Protein AF-A0A660MRU3-F1 (afdb_monomer_lite)

Sequence (172 aa):
MSKKGILTVATAYVAGVAAATFYGKNSKQLRKDLEKAEEEGTSKFQVVIGAFLDTHSNMINSLKEEIMCERNIKLYHEYMDEASRIFDSYKEKGKELLLELKEKGADYGEIAGKKLKELYNSKVFDLENIKGISSKALEELKDKLSRIFYFTKSEIEKEVEESKKEKKHKKK

Foldseek 3Di:
DDPVVVVVVLVVCCVPVCVPPVPPPCPVVLVVVLVVCVVVVHDNSVSSVVVVVVVVVVVVVVVVCVCPPPVNVVLVVVLVVQLVVLVVVLVVVLVVLVVVCVVVDLVCLVVSLVVLVVSLVVSLVSLVPRPPDDPVVNVVSNVVSVVVSVVSNVVSVVRNVVRVVVVVVVVD

Secondary structure (DSSP, 8-state):
--HHHHHHHHHHHHHHTTTTT--SS-HHHHHHHHHHHHHTT--HHHHHHHHHHHHHHHHHHHHHHHHTSHHHHHHHHHHHHHHHHHHHHHHHHHHHHHHHHHHH-GGGHHHHHHHHHHHHHHHHHHHHT-TT--HHHHHHHHHHHHHHHHHHHHHHHHHHHHHHHHHHHTT-

Structure (mmCIF, N/CA/C/O backbone):
data_AF-A0A660MRU3-F1
#
_entry.id   AF-A0A660MRU3-F1
#
loop_
_atom_site.group_PDB
_atom_site.id
_atom_site.type_symbol
_atom_site.label_atom_id
_atom_site.label_alt_id
_atom_site.label_comp_id
_atom_site.label_asym_id
_atom_site.label_entity_id
_atom_site.label_seq_id
_atom_site.pdbx_PDB_ins_code
_atom_site.Cartn_x
_atom_site.Cartn_y
_atom_site.Cartn_z
_atom_site.occupancy
_atom_site.B_iso_or_equiv
_atom_site.auth_seq_id
_atom_site.auth_comp_id
_atom_site.auth_asym_id
_atom_site.auth_atom_id
_atom_site.pdbx_PDB_model_num
ATOM 1 N N . MET A 1 1 ? 24.012 -26.422 -25.528 1.00 45.06 1 MET A N 1
ATOM 2 C CA . MET A 1 1 ? 23.795 -25.840 -26.874 1.00 45.06 1 MET A CA 1
ATOM 3 C C . MET A 1 1 ? 25.085 -25.935 -27.682 1.00 45.06 1 MET A C 1
ATOM 5 O O . MET A 1 1 ? 26.139 -25.624 -27.148 1.00 45.06 1 MET A O 1
ATOM 9 N N . SER A 1 2 ? 25.022 -26.413 -28.928 1.00 41.75 2 SER A N 1
ATOM 10 C CA . SER A 1 2 ? 26.185 -26.534 -29.827 1.00 41.75 2 SER A CA 1
ATOM 11 C C . SER A 1 2 ? 26.690 -25.153 -30.275 1.00 41.75 2 SER A C 1
ATOM 13 O O . SER A 1 2 ? 25.875 -24.261 -30.504 1.00 41.75 2 SER A O 1
ATOM 15 N N . LYS A 1 3 ? 28.010 -24.985 -30.477 1.00 43.09 3 LYS A N 1
ATOM 16 C CA . LYS A 1 3 ? 28.617 -23.763 -31.060 1.00 43.09 3 LYS A CA 1
ATOM 17 C C . LYS A 1 3 ? 27.960 -23.359 -32.392 1.00 43.09 3 LYS A C 1
ATOM 19 O O . LYS A 1 3 ? 27.878 -22.176 -32.699 1.00 43.09 3 LYS A O 1
ATOM 24 N N . LYS A 1 4 ? 27.426 -24.332 -33.142 1.00 42.28 4 LYS A N 1
ATOM 25 C CA . LYS A 1 4 ? 26.671 -24.097 -34.383 1.00 42.28 4 LYS A CA 1
ATOM 26 C C . LYS A 1 4 ? 25.300 -23.459 -34.123 1.00 42.28 4 LYS A C 1
ATOM 28 O O . LYS A 1 4 ? 24.896 -22.597 -34.883 1.00 42.28 4 LYS A O 1
ATOM 33 N N . GLY A 1 5 ? 24.628 -23.804 -33.022 1.00 38.88 5 GLY A N 1
ATOM 34 C CA . GLY A 1 5 ? 23.318 -23.244 -32.665 1.00 38.88 5 GLY A CA 1
ATOM 35 C C . GLY A 1 5 ? 23.380 -21.768 -32.267 1.00 38.88 5 GLY A C 1
ATOM 36 O O . GLY A 1 5 ? 22.530 -20.992 -32.684 1.00 38.88 5 GLY A O 1
ATOM 37 N N . ILE A 1 6 ? 24.424 -21.355 -31.539 1.00 50.03 6 ILE A N 1
ATOM 38 C CA . ILE A 1 6 ? 24.655 -19.937 -31.201 1.00 50.03 6 ILE A CA 1
ATOM 39 C C . ILE A 1 6 ? 24.982 -19.131 -32.465 1.00 50.03 6 ILE A C 1
ATOM 41 O O . ILE A 1 6 ? 24.472 -18.028 -32.633 1.00 50.03 6 ILE A O 1
ATOM 45 N N . LEU A 1 7 ? 25.775 -19.698 -33.382 1.00 48.22 7 LEU A N 1
ATOM 46 C CA . LEU A 1 7 ? 26.111 -19.056 -34.653 1.00 48.22 7 LEU A CA 1
ATOM 47 C C . LEU A 1 7 ? 24.874 -18.863 -35.540 1.00 48.22 7 LEU A C 1
ATOM 49 O O . LEU A 1 7 ? 24.718 -17.790 -36.114 1.00 48.22 7 LEU A O 1
ATOM 53 N N . THR A 1 8 ? 23.984 -19.860 -35.619 1.00 50.94 8 THR A N 1
ATOM 54 C CA . THR A 1 8 ? 22.729 -19.794 -36.389 1.00 50.94 8 THR A CA 1
ATOM 55 C C . THR A 1 8 ? 21.727 -18.818 -35.777 1.00 50.94 8 THR A C 1
ATOM 57 O O . THR A 1 8 ? 21.097 -18.064 -36.509 1.00 50.94 8 THR A O 1
ATOM 60 N N . VAL A 1 9 ? 21.610 -18.765 -34.447 1.00 49.81 9 VAL A N 1
ATOM 61 C CA . VAL A 1 9 ? 20.767 -17.770 -33.763 1.00 49.81 9 VAL A CA 1
ATOM 62 C C . VAL A 1 9 ? 21.330 -16.364 -33.958 1.00 49.81 9 VAL A C 1
ATOM 64 O O . VAL A 1 9 ? 20.574 -15.451 -34.266 1.00 49.81 9 VAL A O 1
ATOM 67 N N . ALA A 1 10 ? 22.651 -16.188 -33.875 1.00 49.91 10 ALA A N 1
ATOM 68 C CA . ALA A 1 10 ? 23.296 -14.906 -34.136 1.00 49.91 10 ALA A CA 1
ATOM 69 C C . ALA A 1 10 ? 23.134 -14.464 -35.599 1.00 49.91 10 ALA A C 1
ATOM 71 O O . ALA A 1 10 ? 22.801 -13.314 -35.843 1.00 49.91 10 ALA A O 1
ATOM 72 N N . THR A 1 11 ? 23.288 -15.358 -36.582 1.00 51.69 11 THR A N 1
ATOM 73 C CA . THR A 1 11 ? 23.084 -15.018 -38.006 1.00 51.69 11 THR A CA 1
ATOM 74 C C . THR A 1 11 ? 21.617 -14.779 -38.356 1.00 51.69 11 THR A C 1
ATOM 76 O O . THR A 1 11 ? 21.330 -13.843 -39.095 1.00 51.69 11 THR A O 1
ATOM 79 N N . ALA A 1 12 ? 20.677 -15.543 -37.790 1.00 50.66 12 ALA A N 1
ATOM 80 C CA . ALA A 1 12 ? 19.243 -15.300 -3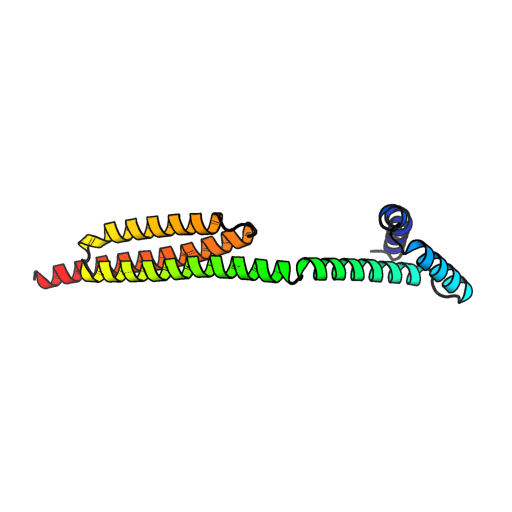7.955 1.00 50.66 12 ALA A CA 1
ATOM 81 C C . ALA A 1 12 ? 18.793 -13.995 -37.274 1.00 50.66 12 ALA A C 1
ATOM 83 O O . ALA A 1 12 ? 17.954 -13.278 -37.811 1.00 50.66 12 ALA A O 1
ATOM 84 N N . TYR A 1 13 ? 19.393 -13.637 -36.135 1.00 46.34 13 TYR A N 1
ATOM 85 C CA . TYR A 1 13 ? 19.165 -12.360 -35.456 1.00 46.34 13 TYR A CA 1
ATOM 86 C C . TYR A 1 13 ? 19.779 -11.181 -36.229 1.00 46.34 13 TYR A C 1
ATOM 88 O O . TYR A 1 13 ? 19.142 -10.141 -36.383 1.00 46.34 13 TYR A O 1
ATOM 96 N N . VAL A 1 14 ? 20.974 -11.355 -36.801 1.00 50.12 14 VAL A N 1
ATOM 97 C CA . VAL A 1 14 ? 21.614 -10.378 -37.702 1.00 50.12 14 VAL A CA 1
ATOM 98 C C . VAL A 1 14 ? 20.814 -10.199 -38.997 1.00 50.12 14 VAL A C 1
ATOM 100 O O . VAL A 1 14 ? 20.737 -9.088 -39.503 1.00 50.12 14 VAL A O 1
ATOM 103 N N . ALA A 1 15 ? 20.170 -11.248 -39.514 1.00 51.09 15 ALA A N 1
ATOM 104 C CA . ALA A 1 15 ? 19.329 -11.157 -40.708 1.00 51.09 15 ALA A CA 1
ATOM 105 C C . ALA A 1 15 ? 17.914 -10.610 -40.422 1.00 51.09 15 ALA A C 1
ATOM 107 O O . ALA A 1 15 ? 17.360 -9.899 -41.255 1.00 51.09 15 ALA A O 1
ATOM 108 N N . GLY A 1 16 ? 17.325 -10.925 -39.261 1.00 41.66 16 GLY A N 1
ATOM 109 C CA . GLY A 1 16 ? 15.928 -10.601 -38.939 1.00 41.66 16 GLY A CA 1
ATOM 110 C C . GLY A 1 16 ? 15.721 -9.374 -38.047 1.00 41.66 16 GLY A C 1
ATOM 111 O O . GLY A 1 16 ? 14.750 -8.646 -38.227 1.00 41.66 16 GLY A O 1
ATOM 112 N N . VAL A 1 17 ? 16.626 -9.102 -37.103 1.00 45.78 17 VAL A N 1
ATOM 113 C CA . VAL A 1 17 ? 16.463 -8.027 -36.105 1.00 45.78 17 VAL A CA 1
ATOM 114 C C . VAL A 1 17 ? 17.285 -6.784 -36.468 1.00 45.78 17 VAL A C 1
ATOM 116 O O . VAL A 1 17 ? 16.837 -5.664 -36.236 1.00 45.78 17 VAL A O 1
ATOM 119 N N . ALA A 1 18 ? 18.398 -6.932 -37.196 1.00 44.19 18 ALA A N 1
ATOM 120 C CA . ALA A 1 18 ? 19.135 -5.784 -37.744 1.00 44.19 18 ALA A CA 1
ATOM 121 C C . ALA A 1 18 ? 18.373 -5.002 -38.837 1.00 44.19 18 ALA A C 1
ATOM 123 O O . ALA A 1 18 ? 18.695 -3.848 -39.110 1.00 44.19 18 ALA A O 1
ATOM 124 N N . ALA A 1 19 ? 17.346 -5.585 -39.458 1.00 42.28 19 ALA A N 1
ATOM 125 C CA . ALA A 1 19 ? 16.559 -4.889 -40.475 1.00 42.28 19 ALA A CA 1
ATOM 126 C C . ALA A 1 19 ? 15.422 -4.032 -39.885 1.00 42.28 19 ALA A C 1
ATOM 128 O O . ALA A 1 19 ? 15.059 -3.024 -40.485 1.00 42.28 19 ALA A O 1
ATOM 129 N N . ALA A 1 20 ? 14.873 -4.395 -38.719 1.00 43.09 20 ALA A N 1
ATOM 130 C CA . ALA A 1 20 ? 13.644 -3.784 -38.196 1.00 43.09 20 ALA A CA 1
ATOM 131 C C . ALA A 1 20 ? 13.845 -2.896 -36.953 1.00 43.09 20 ALA A C 1
ATOM 133 O O . ALA A 1 20 ? 13.111 -1.927 -36.794 1.00 43.09 20 ALA A O 1
ATOM 134 N N . THR A 1 21 ? 14.846 -3.156 -36.101 1.00 44.94 21 THR A N 1
ATOM 135 C CA . THR A 1 21 ? 15.121 -2.323 -34.907 1.00 44.94 21 THR A CA 1
ATOM 136 C C . THR A 1 21 ? 16.375 -1.449 -35.026 1.00 44.94 21 THR A C 1
ATOM 138 O O . THR A 1 21 ? 16.532 -0.512 -34.250 1.00 44.94 21 THR A O 1
ATOM 141 N N . PHE A 1 22 ? 17.241 -1.674 -36.025 1.00 44.09 22 PHE A N 1
ATOM 142 C CA . PHE A 1 22 ? 18.525 -0.963 -36.184 1.00 44.09 22 PHE A CA 1
ATOM 143 C C . PHE A 1 22 ? 18.535 0.207 -37.188 1.00 44.09 22 PHE A C 1
ATOM 145 O O . PHE A 1 22 ? 19.552 0.898 -37.296 1.00 44.09 22 PHE A O 1
ATOM 152 N N . TYR A 1 23 ? 17.434 0.529 -37.878 1.00 44.12 23 TYR A N 1
ATOM 153 C CA . TYR A 1 23 ? 17.356 1.766 -38.682 1.00 44.12 23 TYR A CA 1
ATOM 154 C C . TYR A 1 23 ? 17.050 3.022 -37.840 1.00 44.12 23 TYR A C 1
ATOM 156 O O . TYR A 1 23 ? 16.383 3.952 -38.283 1.00 44.12 23 TYR A O 1
ATOM 164 N N . GLY A 1 24 ? 17.632 3.076 -36.639 1.00 42.03 24 GLY A N 1
ATOM 165 C CA . GLY A 1 24 ? 17.885 4.289 -35.870 1.00 42.03 24 GLY A CA 1
ATOM 166 C C . GLY A 1 24 ? 19.395 4.542 -35.780 1.00 42.03 24 GLY A C 1
ATOM 167 O O . GLY A 1 24 ? 20.106 3.798 -35.117 1.00 42.03 24 GLY A O 1
ATOM 168 N N . LYS A 1 25 ? 19.872 5.586 -36.476 1.00 43.31 25 LYS A N 1
ATOM 169 C CA . LYS A 1 25 ? 21.188 6.278 -36.412 1.00 43.31 25 LYS A CA 1
ATOM 170 C C . LYS A 1 25 ? 22.526 5.493 -36.456 1.00 43.31 25 LYS A C 1
ATOM 172 O O . LYS A 1 25 ? 23.502 6.098 -36.892 1.00 43.31 25 LYS A O 1
ATOM 177 N N . ASN A 1 26 ? 22.611 4.195 -36.151 1.00 54.88 26 ASN A N 1
ATOM 178 C CA . ASN A 1 26 ? 23.894 3.480 -35.982 1.00 54.88 26 ASN A CA 1
ATOM 179 C C . ASN A 1 26 ? 24.314 2.558 -37.146 1.00 54.88 26 ASN A C 1
ATOM 181 O O . ASN A 1 26 ? 25.429 2.039 -37.149 1.00 54.88 26 ASN A O 1
ATOM 185 N N . SER A 1 27 ? 23.487 2.381 -38.182 1.00 59.56 27 SER A N 1
ATOM 186 C CA . SER A 1 27 ? 23.793 1.466 -39.300 1.00 59.56 27 SER A CA 1
ATOM 187 C C . SER A 1 27 ? 24.984 1.902 -40.166 1.00 59.56 27 SER A C 1
ATOM 189 O O . SER A 1 27 ? 25.714 1.059 -40.685 1.00 59.56 27 SER A O 1
ATOM 191 N N . LYS A 1 28 ? 25.219 3.215 -40.306 1.00 66.56 28 LYS A N 1
ATOM 192 C CA . LYS A 1 28 ? 26.384 3.755 -41.031 1.00 66.56 28 LYS A CA 1
ATOM 193 C C . LYS A 1 28 ? 27.691 3.526 -40.275 1.00 66.56 28 LYS A C 1
ATOM 195 O O . LYS A 1 28 ? 28.700 3.245 -40.908 1.00 66.56 28 LYS A O 1
ATOM 200 N N . GLN A 1 29 ? 27.662 3.648 -38.949 1.00 68.69 29 GLN A N 1
ATOM 201 C CA . GLN A 1 29 ? 28.836 3.429 -38.109 1.00 68.69 29 GLN A CA 1
ATOM 202 C C . GLN A 1 29 ? 29.191 1.941 -38.070 1.00 68.69 29 GLN A C 1
ATOM 204 O O . GLN A 1 29 ? 30.324 1.588 -38.359 1.00 68.69 29 GLN A O 1
ATOM 209 N N . LEU A 1 30 ? 28.194 1.066 -37.893 1.00 67.06 30 LEU A N 1
ATOM 210 C CA . LEU A 1 30 ? 28.400 -0.382 -37.914 1.00 67.06 30 LEU A CA 1
ATOM 211 C C . LEU A 1 30 ? 28.998 -0.878 -39.241 1.00 67.06 30 LEU A C 1
ATOM 213 O O . LEU A 1 30 ? 29.848 -1.761 -39.237 1.00 67.06 30 LEU A O 1
ATOM 217 N N . ARG A 1 31 ? 28.588 -0.307 -40.384 1.00 69.56 31 ARG A N 1
ATOM 218 C CA . ARG A 1 31 ? 29.201 -0.625 -41.686 1.00 69.56 31 ARG A CA 1
ATOM 219 C C . ARG A 1 31 ? 30.680 -0.244 -41.732 1.00 69.56 31 ARG A C 1
ATOM 221 O O . ARG A 1 31 ? 31.485 -1.080 -42.120 1.00 69.56 31 ARG A O 1
ATOM 228 N N . LYS A 1 32 ? 31.032 0.957 -41.264 1.00 76.62 32 LYS A N 1
ATOM 229 C CA . LYS A 1 32 ? 32.430 1.403 -41.174 1.00 76.62 32 LYS A CA 1
ATOM 230 C C . LYS A 1 32 ? 33.258 0.533 -40.231 1.00 76.62 32 LYS A C 1
ATOM 232 O O . LYS A 1 32 ? 34.395 0.213 -40.546 1.00 76.62 32 LYS A O 1
ATOM 237 N N . ASP A 1 33 ? 32.690 0.125 -39.101 1.00 69.75 33 ASP A N 1
ATOM 238 C CA . ASP A 1 33 ? 33.386 -0.715 -38.121 1.00 69.75 33 ASP A CA 1
ATOM 239 C C . ASP A 1 33 ? 33.607 -2.142 -38.656 1.00 69.75 33 ASP A C 1
ATOM 241 O O . ASP A 1 33 ? 34.624 -2.769 -38.365 1.00 69.75 33 ASP A O 1
ATOM 245 N N . LEU A 1 34 ? 32.688 -2.649 -39.487 1.00 73.88 34 LEU A N 1
ATOM 246 C CA . LEU A 1 34 ? 32.833 -3.933 -40.179 1.00 73.88 34 LEU A CA 1
ATOM 247 C C . LEU A 1 34 ? 33.846 -3.885 -41.329 1.00 73.88 34 LEU A C 1
ATOM 249 O O . LEU A 1 34 ? 34.584 -4.853 -41.504 1.00 73.88 34 LEU A O 1
ATOM 253 N N . GLU A 1 35 ? 33.871 -2.792 -42.096 1.00 76.88 35 GLU A N 1
ATOM 254 C CA . GLU A 1 35 ? 34.871 -2.530 -43.143 1.00 76.88 35 GLU A CA 1
ATOM 255 C C . GLU A 1 35 ? 36.268 -2.419 -42.523 1.00 76.88 35 GLU A C 1
ATOM 257 O O . GLU A 1 35 ? 37.187 -3.126 -42.921 1.00 76.88 35 GLU A O 1
ATOM 262 N N . LYS A 1 36 ? 36.406 -1.642 -41.445 1.00 79.88 36 LYS A N 1
ATOM 263 C CA . LYS A 1 36 ? 37.662 -1.508 -40.704 1.00 79.88 36 LYS A CA 1
ATOM 264 C C . LYS A 1 36 ? 38.137 -2.835 -40.103 1.00 79.88 36 LYS A C 1
ATOM 266 O O . LYS A 1 36 ? 39.317 -3.156 -40.166 1.00 79.88 36 LYS A O 1
ATOM 271 N N . ALA A 1 37 ? 37.229 -3.645 -39.557 1.00 75.50 37 ALA A N 1
ATOM 272 C CA . ALA A 1 37 ? 37.589 -4.966 -39.047 1.00 75.50 37 ALA A CA 1
ATOM 273 C C . ALA A 1 37 ? 38.051 -5.925 -40.157 1.00 75.50 37 ALA A C 1
ATOM 275 O O . ALA A 1 37 ? 38.890 -6.784 -39.900 1.00 75.50 37 ALA A O 1
ATOM 276 N N . GLU A 1 38 ? 37.536 -5.777 -41.380 1.00 73.69 38 GLU A N 1
ATOM 277 C CA . GLU A 1 38 ? 38.025 -6.507 -42.554 1.00 73.69 38 GLU A CA 1
ATOM 278 C C . GLU A 1 38 ? 39.443 -6.087 -42.939 1.00 73.69 38 GLU A C 1
ATOM 280 O O . GLU A 1 38 ? 40.288 -6.950 -43.167 1.00 73.69 38 GLU A O 1
ATOM 285 N N . GLU A 1 39 ? 39.709 -4.780 -42.952 1.00 81.38 39 GLU A N 1
ATOM 286 C CA . GLU A 1 39 ? 41.028 -4.209 -43.244 1.00 81.38 39 GLU A CA 1
ATOM 287 C C . GLU A 1 39 ? 42.077 -4.592 -42.186 1.00 81.38 39 GLU A C 1
ATOM 289 O O . GLU A 1 39 ? 43.224 -4.882 -42.519 1.00 81.38 39 GLU A O 1
ATOM 294 N N . GLU A 1 40 ? 41.684 -4.649 -40.911 1.00 83.81 40 GLU A N 1
ATOM 295 C CA . GLU A 1 40 ? 42.572 -4.930 -39.774 1.00 83.81 40 GLU A CA 1
ATOM 296 C C . GLU A 1 40 ? 42.669 -6.430 -39.420 1.00 83.81 40 GLU A C 1
ATOM 298 O O . GLU A 1 40 ? 43.339 -6.795 -38.453 1.00 83.81 40 GLU A O 1
ATOM 303 N N . GLY A 1 41 ? 41.991 -7.320 -40.158 1.00 73.88 41 GLY A N 1
ATOM 304 C CA . GLY A 1 41 ? 41.962 -8.763 -39.868 1.00 73.88 41 GLY A CA 1
ATOM 305 C C . GLY A 1 41 ? 41.253 -9.129 -38.553 1.00 73.88 41 GLY A C 1
ATOM 306 O O . GLY A 1 41 ? 41.441 -10.222 -38.014 1.00 73.88 41 GLY A O 1
ATOM 307 N N . THR A 1 42 ? 40.434 -8.219 -38.025 1.00 74.19 42 THR A N 1
ATOM 308 C CA . THR A 1 42 ? 39.678 -8.380 -36.781 1.00 74.19 42 THR A CA 1
ATOM 309 C C . THR A 1 42 ? 38.359 -9.116 -37.040 1.00 74.19 42 THR A C 1
ATOM 311 O O . THR A 1 42 ? 37.745 -9.024 -38.104 1.00 74.19 42 THR A O 1
ATOM 314 N N . SER A 1 43 ? 37.875 -9.881 -36.058 1.00 76.19 43 SER A N 1
ATOM 315 C CA . SER A 1 43 ? 36.651 -10.670 -36.223 1.00 76.19 43 SER A CA 1
ATOM 316 C C . SER A 1 43 ? 35.405 -9.785 -36.350 1.00 76.19 43 SER A C 1
ATOM 318 O O . SER A 1 43 ? 34.910 -9.238 -35.364 1.00 76.19 43 SER A O 1
ATOM 320 N N . LYS A 1 44 ? 34.811 -9.742 -37.549 1.00 64.25 44 LYS A N 1
ATOM 321 C CA . LYS A 1 44 ? 33.504 -9.103 -37.813 1.00 64.25 44 LYS A CA 1
ATOM 322 C C . LYS A 1 44 ? 32.401 -9.572 -36.855 1.00 64.25 44 LYS A C 1
ATOM 324 O O . LYS A 1 44 ? 31.511 -8.807 -36.502 1.00 64.25 44 LYS A O 1
ATOM 329 N N . PHE A 1 45 ? 32.467 -10.821 -36.392 1.00 62.56 45 PHE A N 1
ATOM 330 C CA . PHE A 1 45 ? 31.513 -11.361 -35.422 1.00 62.56 45 PHE A CA 1
ATOM 331 C C . PHE A 1 45 ? 31.631 -10.690 -34.044 1.00 62.56 45 PHE A C 1
ATOM 333 O O . PHE A 1 45 ? 30.616 -10.432 -33.401 1.00 62.56 45 PHE A O 1
ATOM 340 N N . GLN A 1 46 ? 32.851 -10.360 -33.605 1.00 64.12 46 GLN A N 1
ATOM 341 C CA . GLN A 1 46 ? 33.069 -9.614 -32.361 1.00 64.12 46 GLN A CA 1
ATOM 342 C C . GLN A 1 46 ? 32.535 -8.183 -32.470 1.00 64.12 46 GLN A C 1
ATOM 344 O O . GLN A 1 46 ? 31.900 -7.714 -31.530 1.00 64.12 46 GLN A O 1
ATOM 349 N N . VAL A 1 47 ? 32.705 -7.533 -33.627 1.00 64.19 47 VAL A N 1
ATOM 350 C CA . VAL A 1 47 ? 32.142 -6.197 -33.902 1.00 64.19 47 VAL A CA 1
ATOM 351 C C . VAL A 1 47 ? 30.616 -6.202 -33.779 1.00 64.19 47 VAL A C 1
ATOM 353 O O . VAL A 1 47 ? 30.041 -5.348 -33.109 1.00 64.19 47 VAL A O 1
ATOM 356 N N . VAL A 1 48 ? 29.950 -7.205 -34.359 1.00 59.47 48 VAL A N 1
ATOM 357 C CA . VAL A 1 48 ? 28.486 -7.341 -34.283 1.00 59.47 48 VAL A CA 1
ATOM 358 C C . VAL A 1 48 ? 28.005 -7.578 -32.849 1.00 59.47 48 VAL A C 1
ATOM 360 O O . VAL A 1 48 ? 27.025 -6.965 -32.427 1.00 59.47 48 VAL A O 1
ATOM 363 N N . ILE A 1 49 ? 28.679 -8.446 -32.086 1.00 58.06 49 ILE A N 1
ATOM 364 C CA . ILE A 1 49 ? 28.323 -8.693 -30.680 1.00 58.06 49 ILE A CA 1
ATOM 365 C C . ILE A 1 49 ? 28.556 -7.444 -29.823 1.00 58.06 49 ILE A C 1
ATOM 367 O O . ILE A 1 49 ? 27.708 -7.128 -28.993 1.00 58.06 49 ILE A O 1
ATOM 371 N N . GLY A 1 50 ? 29.659 -6.721 -30.031 1.00 61.62 50 GLY A N 1
ATOM 372 C CA . GLY A 1 50 ? 29.936 -5.465 -29.331 1.00 61.62 50 GLY A CA 1
ATOM 373 C C . GLY A 1 50 ? 28.841 -4.431 -29.587 1.00 61.62 50 GLY A C 1
ATOM 374 O O . GLY A 1 50 ? 28.199 -3.970 -28.650 1.00 61.62 50 GLY A O 1
ATOM 375 N N . ALA A 1 51 ? 28.511 -4.188 -30.859 1.00 61.78 51 ALA A N 1
ATOM 376 C CA . ALA A 1 51 ? 27.442 -3.265 -31.238 1.00 61.78 51 ALA A CA 1
ATOM 377 C C . ALA A 1 51 ? 26.065 -3.672 -30.680 1.00 61.78 51 ALA A C 1
ATOM 379 O O . ALA A 1 51 ? 25.255 -2.816 -30.309 1.00 61.78 51 ALA A O 1
ATOM 380 N N . PHE A 1 52 ? 25.788 -4.977 -30.598 1.00 58.91 52 PHE A N 1
ATOM 381 C CA . PHE A 1 52 ? 24.589 -5.497 -29.948 1.00 58.91 52 PHE A CA 1
ATOM 382 C C . PHE A 1 52 ? 24.565 -5.154 -28.454 1.00 58.91 52 PHE A C 1
ATOM 384 O O . PHE A 1 52 ? 23.570 -4.601 -27.982 1.00 58.91 52 PHE A O 1
ATOM 391 N N . LEU A 1 53 ? 25.640 -5.461 -27.723 1.00 63.41 53 LEU A N 1
ATOM 392 C CA . LEU A 1 53 ? 25.732 -5.204 -26.285 1.00 63.41 53 LEU A CA 1
ATOM 393 C C . LEU A 1 53 ? 25.628 -3.709 -25.982 1.00 63.41 53 LEU A C 1
ATOM 395 O O . LEU A 1 53 ? 24.853 -3.327 -25.109 1.00 63.41 53 LEU A O 1
ATOM 399 N N . ASP A 1 54 ? 26.313 -2.870 -26.754 1.00 65.81 54 ASP A N 1
ATOM 400 C CA . ASP A 1 54 ? 26.284 -1.416 -26.595 1.00 65.81 54 ASP A CA 1
ATOM 401 C C . ASP A 1 54 ? 24.887 -0.846 -26.840 1.00 65.81 54 ASP A C 1
ATOM 403 O O . ASP A 1 54 ? 24.395 -0.030 -26.063 1.00 65.81 54 ASP A O 1
ATOM 407 N N . THR A 1 55 ? 24.195 -1.313 -27.882 1.00 62.44 55 THR A N 1
ATOM 408 C CA . THR A 1 55 ? 22.830 -0.858 -28.190 1.00 62.44 55 THR A CA 1
ATOM 409 C C . THR A 1 55 ? 21.857 -1.207 -27.066 1.00 62.44 55 THR A C 1
ATOM 411 O O . THR A 1 55 ? 21.071 -0.360 -26.643 1.00 62.44 55 THR A O 1
ATOM 414 N N . HIS A 1 56 ? 21.920 -2.435 -26.546 1.00 62.66 56 HIS A N 1
ATOM 415 C CA . HIS A 1 56 ? 21.031 -2.863 -25.465 1.00 62.66 56 HIS A CA 1
ATOM 416 C C . HIS A 1 56 ? 21.400 -2.200 -24.134 1.00 62.66 56 HIS A C 1
ATOM 418 O O . HIS A 1 56 ? 20.504 -1.826 -23.384 1.00 62.66 56 HIS A O 1
ATOM 424 N N . SER A 1 57 ? 22.690 -1.983 -23.865 1.00 67.50 57 SER A N 1
ATOM 425 C CA . SER A 1 57 ? 23.165 -1.224 -22.704 1.00 67.50 57 SER A CA 1
ATOM 426 C C . SER A 1 57 ? 22.655 0.219 -22.739 1.00 67.50 57 SER A C 1
ATOM 428 O O . SER A 1 57 ? 22.075 0.697 -21.768 1.00 67.50 57 SER A O 1
ATOM 430 N N . ASN A 1 58 ? 22.759 0.886 -23.891 1.00 70.69 58 ASN A N 1
ATOM 431 C CA . ASN A 1 58 ? 22.237 2.238 -24.078 1.00 70.69 58 ASN A CA 1
ATOM 432 C C . ASN A 1 58 ? 20.717 2.291 -23.923 1.00 70.69 58 ASN A C 1
ATOM 434 O O . ASN A 1 58 ? 20.213 3.178 -23.248 1.00 70.69 58 ASN A O 1
ATOM 438 N N . MET A 1 59 ? 19.986 1.319 -24.474 1.00 65.75 59 MET A N 1
ATOM 439 C CA . MET A 1 59 ? 18.533 1.240 -24.308 1.00 65.75 59 MET A CA 1
ATOM 440 C C . MET A 1 59 ? 18.134 1.055 -22.837 1.00 65.75 59 MET A C 1
ATOM 442 O O . MET A 1 59 ? 17.220 1.724 -22.362 1.00 65.75 59 MET A O 1
ATOM 446 N N . ILE A 1 60 ? 18.841 0.190 -22.100 1.00 66.69 60 ILE A N 1
ATOM 447 C CA . ILE A 1 60 ? 18.639 0.002 -20.656 1.00 66.69 60 ILE A CA 1
ATOM 448 C C . ILE A 1 60 ? 18.943 1.298 -19.897 1.00 66.69 60 ILE A C 1
ATOM 450 O O . ILE A 1 60 ? 18.179 1.671 -19.009 1.00 66.69 60 ILE A O 1
ATOM 454 N N . ASN A 1 61 ? 20.023 1.999 -20.245 1.00 70.75 61 ASN A N 1
ATOM 455 C CA . ASN A 1 61 ? 20.389 3.261 -19.607 1.00 70.75 61 ASN A CA 1
ATOM 456 C C . ASN A 1 61 ? 19.366 4.366 -19.896 1.00 70.75 61 ASN A C 1
ATOM 458 O O . ASN A 1 61 ? 18.944 5.037 -18.962 1.00 70.75 61 ASN A O 1
ATOM 462 N N . SER A 1 62 ? 18.890 4.503 -21.135 1.00 71.31 62 SER A N 1
ATOM 463 C CA . SER A 1 62 ? 17.836 5.463 -21.482 1.00 71.31 62 SER A CA 1
ATOM 464 C C . SER A 1 62 ? 16.521 5.156 -20.764 1.00 71.31 62 SER A C 1
ATOM 466 O O . SER A 1 62 ? 15.905 6.061 -20.211 1.00 71.31 62 SER A O 1
ATOM 468 N N . LEU A 1 63 ? 16.123 3.880 -20.684 1.00 66.50 63 LEU A N 1
ATOM 469 C CA . LEU A 1 63 ? 14.966 3.462 -19.883 1.00 66.50 63 LEU A CA 1
ATOM 470 C C . LEU A 1 63 ? 15.160 3.792 -18.400 1.00 66.50 63 LEU A C 1
ATOM 472 O O . LEU A 1 63 ? 14.230 4.234 -17.731 1.00 66.50 63 LEU A O 1
ATOM 476 N N . LYS A 1 64 ? 16.369 3.592 -17.872 1.00 67.06 64 LYS A N 1
ATOM 477 C CA . LYS A 1 64 ? 16.697 3.929 -16.487 1.00 67.06 64 LYS A CA 1
ATOM 478 C C . LYS A 1 64 ? 16.599 5.433 -16.241 1.00 67.06 64 LYS A C 1
ATOM 480 O O . LYS A 1 64 ? 16.040 5.814 -15.221 1.00 67.06 64 LYS A O 1
ATOM 485 N N . GLU A 1 65 ? 17.112 6.267 -17.139 1.00 75.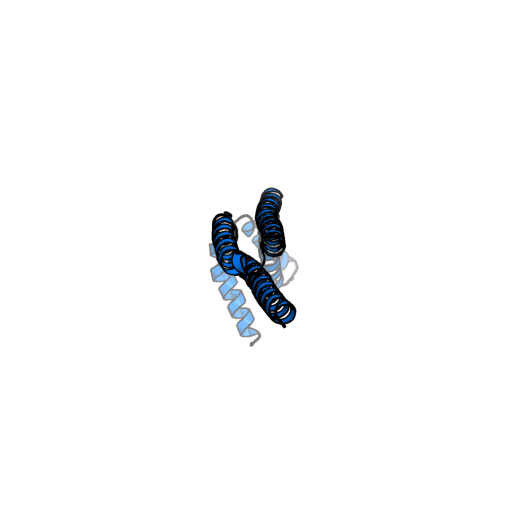69 65 GLU A N 1
ATOM 486 C CA . GLU A 1 65 ? 17.015 7.731 -17.054 1.00 75.69 65 GLU A CA 1
ATOM 487 C C . GLU A 1 65 ? 15.565 8.215 -17.144 1.00 75.69 65 GLU A C 1
ATOM 489 O O . GLU A 1 65 ? 15.157 9.085 -16.378 1.00 75.69 65 GLU A O 1
ATOM 494 N N . GLU A 1 66 ? 14.763 7.615 -18.025 1.00 71.38 66 GLU A N 1
ATOM 495 C CA . GLU A 1 66 ? 13.342 7.929 -18.162 1.00 71.38 66 GLU A CA 1
ATOM 496 C C . GLU A 1 66 ? 12.556 7.543 -16.899 1.00 71.38 66 GLU A C 1
ATOM 498 O O . GLU A 1 66 ? 11.786 8.347 -16.368 1.00 71.38 66 GLU A O 1
ATOM 503 N N . ILE A 1 67 ? 12.789 6.341 -16.359 1.00 70.44 67 ILE A N 1
ATOM 504 C CA . ILE A 1 67 ? 12.136 5.857 -15.135 1.00 70.44 67 ILE A CA 1
ATOM 505 C C . ILE A 1 67 ? 12.589 6.663 -13.913 1.00 70.44 67 ILE A C 1
ATOM 507 O O . ILE A 1 67 ? 11.747 7.062 -13.114 1.00 70.44 67 ILE A O 1
ATOM 511 N N . MET A 1 68 ? 13.889 6.925 -13.775 1.00 75.19 68 MET A N 1
ATOM 512 C CA . MET A 1 68 ? 14.490 7.614 -12.624 1.00 75.19 68 MET A CA 1
ATOM 513 C C . MET A 1 68 ? 14.597 9.129 -12.822 1.00 75.19 68 MET A C 1
ATOM 515 O O . MET A 1 68 ? 15.402 9.783 -12.161 1.00 75.19 68 MET A O 1
ATOM 519 N N . CYS A 1 69 ? 13.807 9.711 -13.723 1.00 80.25 69 CYS A N 1
ATOM 520 C CA . CYS A 1 69 ? 13.791 11.158 -13.875 1.00 80.25 69 CYS A CA 1
ATOM 521 C C . CYS A 1 69 ? 13.251 11.831 -12.601 1.00 80.25 69 CYS A C 1
ATOM 523 O O . CYS A 1 69 ? 12.420 11.269 -11.880 1.00 80.25 69 CYS A O 1
ATOM 525 N N . GLU A 1 70 ? 13.682 13.067 -12.336 1.00 82.75 70 GLU A N 1
ATOM 526 C CA . GLU A 1 70 ? 13.275 13.828 -11.143 1.00 82.75 70 GLU A CA 1
ATOM 527 C C . GLU A 1 70 ? 11.753 13.903 -10.979 1.00 82.75 70 GLU A C 1
ATOM 529 O O . GLU A 1 70 ? 11.236 13.827 -9.866 1.00 82.75 70 GLU A O 1
ATOM 534 N N . ARG A 1 71 ? 11.016 13.988 -12.095 1.00 83.50 71 ARG A N 1
ATOM 535 C CA . ARG A 1 71 ? 9.551 13.980 -12.098 1.00 83.50 71 ARG A CA 1
ATOM 536 C C . ARG A 1 71 ? 8.982 12.683 -11.523 1.00 83.50 71 ARG A C 1
ATOM 538 O O . ARG A 1 71 ? 8.076 12.743 -10.699 1.00 83.50 71 ARG A O 1
ATOM 545 N N . ASN A 1 72 ? 9.487 11.531 -11.954 1.00 74.12 72 ASN A N 1
ATOM 546 C CA . ASN A 1 72 ? 8.997 10.232 -11.496 1.00 74.12 72 ASN A CA 1
ATOM 547 C C . ASN A 1 72 ? 9.412 9.957 -10.051 1.00 74.12 72 ASN A C 1
ATOM 549 O O . ASN A 1 72 ? 8.613 9.428 -9.283 1.00 74.12 72 ASN A O 1
ATOM 553 N N . ILE A 1 73 ? 10.617 10.378 -9.657 1.00 78.56 73 ILE A N 1
ATOM 554 C CA . ILE A 1 73 ? 11.069 10.330 -8.261 1.00 78.56 73 ILE A CA 1
ATOM 555 C C . ILE A 1 73 ? 10.152 11.183 -7.378 1.00 78.56 73 ILE A C 1
ATOM 557 O O . ILE A 1 73 ? 9.705 10.732 -6.325 1.00 78.56 73 ILE A O 1
ATOM 561 N N . LYS A 1 74 ? 9.817 12.398 -7.821 1.00 82.19 74 LYS A N 1
ATOM 562 C CA . LYS A 1 74 ? 8.905 13.283 -7.096 1.00 82.19 74 LYS A CA 1
ATOM 563 C C . LYS A 1 74 ? 7.501 12.686 -6.980 1.00 82.19 74 LYS A C 1
ATOM 565 O O . LYS A 1 74 ? 6.963 12.661 -5.881 1.00 82.19 74 LYS A O 1
ATOM 570 N N . LEU A 1 75 ? 6.949 12.145 -8.069 1.00 80.50 75 LEU A N 1
ATOM 571 C CA . LEU A 1 75 ? 5.655 11.450 -8.050 1.00 80.50 75 LEU A CA 1
ATOM 572 C C . LEU A 1 75 ? 5.669 10.243 -7.103 1.00 80.50 75 LEU A C 1
ATOM 574 O O . LEU A 1 75 ? 4.730 10.051 -6.338 1.00 80.50 75 LEU A O 1
ATOM 578 N N . TYR A 1 76 ? 6.750 9.458 -7.102 1.00 77.06 76 TYR A N 1
ATOM 579 C CA . TYR A 1 76 ? 6.919 8.351 -6.162 1.00 77.06 76 TYR A CA 1
ATOM 580 C C . TYR A 1 76 ? 6.888 8.831 -4.704 1.00 77.06 76 TYR A C 1
ATOM 582 O O . TYR A 1 76 ? 6.188 8.238 -3.884 1.00 77.06 76 TYR A O 1
ATOM 590 N N . HIS A 1 77 ? 7.601 9.913 -4.379 1.00 82.44 77 HIS A N 1
ATOM 591 C CA . HIS A 1 77 ? 7.570 10.493 -3.036 1.00 82.44 77 HIS A CA 1
ATOM 592 C C . HIS A 1 77 ? 6.186 11.030 -2.664 1.00 82.44 77 HIS A C 1
ATOM 594 O O . HIS A 1 77 ? 5.717 10.744 -1.568 1.00 82.44 77 HIS A O 1
ATOM 600 N N . GLU A 1 78 ? 5.497 11.717 -3.578 1.00 83.44 78 GLU A N 1
ATOM 601 C CA . GLU A 1 78 ? 4.131 12.206 -3.355 1.00 83.44 78 GLU A CA 1
ATOM 602 C C . GLU A 1 78 ? 3.165 11.056 -3.015 1.00 83.44 78 GLU A C 1
ATOM 604 O O . GLU A 1 78 ? 2.428 11.143 -2.032 1.00 83.44 78 GLU A O 1
ATOM 609 N N . TYR A 1 79 ? 3.218 9.941 -3.754 1.00 81.81 79 TYR A N 1
ATOM 610 C CA . TYR A 1 79 ? 2.375 8.769 -3.481 1.00 81.81 79 TYR A CA 1
ATOM 611 C C . TYR A 1 79 ? 2.733 8.069 -2.165 1.00 81.81 79 TYR A C 1
ATOM 613 O O . TYR A 1 79 ? 1.847 7.610 -1.440 1.00 81.81 79 TYR A O 1
ATOM 621 N N . MET A 1 80 ? 4.024 7.992 -1.831 1.00 79.38 80 MET A N 1
ATOM 622 C CA . MET A 1 80 ? 4.483 7.429 -0.558 1.00 79.38 80 MET A CA 1
ATOM 623 C C . MET A 1 80 ? 4.057 8.283 0.641 1.00 79.38 80 MET A C 1
ATOM 625 O O . MET A 1 80 ? 3.659 7.733 1.672 1.00 79.38 80 MET A O 1
ATOM 629 N N . ASP A 1 81 ? 4.102 9.607 0.507 1.00 84.44 81 ASP A N 1
ATOM 630 C CA . ASP A 1 81 ? 3.660 10.546 1.538 1.00 84.44 81 ASP A CA 1
ATOM 631 C C . ASP A 1 81 ? 2.144 10.468 1.743 1.00 84.44 81 ASP A C 1
ATOM 633 O O . ASP A 1 81 ? 1.672 10.441 2.881 1.00 84.44 81 ASP A O 1
ATOM 637 N N . GLU A 1 82 ? 1.367 10.376 0.661 1.00 84.12 82 GLU A N 1
ATOM 638 C CA . GLU A 1 82 ? -0.089 10.215 0.724 1.00 84.12 82 GLU A CA 1
ATOM 639 C C . GLU A 1 82 ? -0.486 8.905 1.421 1.00 84.12 82 GLU A C 1
ATOM 641 O O . GLU A 1 82 ? -1.285 8.916 2.364 1.00 84.12 82 GLU A O 1
ATOM 646 N N . ALA A 1 83 ? 0.146 7.787 1.047 1.00 80.00 83 ALA A N 1
ATOM 647 C CA . ALA A 1 83 ? -0.053 6.509 1.723 1.00 80.00 83 ALA A CA 1
ATOM 648 C C . ALA A 1 83 ? 0.332 6.590 3.212 1.00 80.00 83 ALA A C 1
ATOM 650 O O . ALA A 1 83 ? -0.417 6.126 4.073 1.00 80.00 83 ALA A O 1
ATOM 651 N N . SER A 1 84 ? 1.458 7.228 3.543 1.00 81.69 84 SER A N 1
ATOM 652 C CA . SER A 1 84 ? 1.904 7.392 4.934 1.00 81.69 84 SER A CA 1
ATOM 653 C C . SER A 1 84 ? 0.903 8.199 5.766 1.00 81.69 84 SER A C 1
ATOM 655 O O . SER A 1 84 ? 0.525 7.763 6.853 1.00 81.69 84 SER A O 1
ATOM 657 N N . ARG A 1 85 ? 0.363 9.298 5.222 1.00 88.06 85 ARG A N 1
ATOM 658 C CA . ARG A 1 85 ? -0.683 10.105 5.882 1.00 88.06 85 ARG A CA 1
ATOM 659 C C . ARG A 1 85 ? -1.952 9.306 6.165 1.00 88.06 85 ARG A C 1
ATOM 661 O O . ARG A 1 85 ? -2.566 9.483 7.219 1.00 88.06 85 ARG A O 1
ATOM 668 N N . ILE A 1 86 ? -2.350 8.413 5.257 1.00 81.25 86 ILE A N 1
ATOM 669 C CA . ILE A 1 86 ? -3.491 7.514 5.476 1.00 81.25 86 ILE A CA 1
ATOM 670 C C . ILE A 1 86 ? -3.232 6.595 6.675 1.00 81.25 86 ILE A C 1
ATOM 672 O O . ILE A 1 86 ? -4.099 6.464 7.544 1.00 81.25 86 ILE A O 1
ATOM 676 N N . PHE A 1 87 ? -2.041 5.996 6.749 1.00 74.56 87 PHE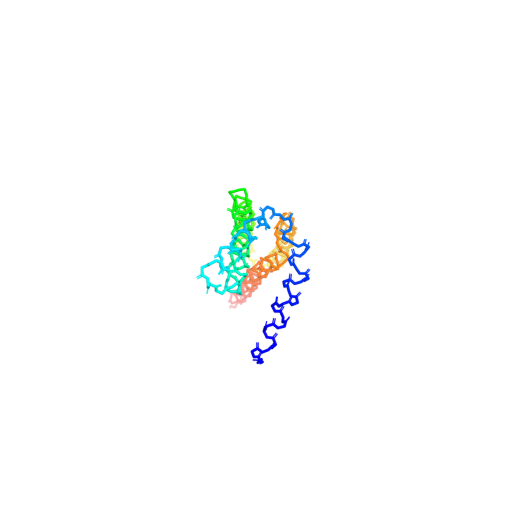 A N 1
ATOM 677 C CA . PHE A 1 87 ? -1.659 5.116 7.854 1.00 74.56 87 PHE A CA 1
ATOM 678 C C . PHE A 1 87 ? -1.548 5.852 9.190 1.00 74.56 87 PHE A C 1
ATOM 680 O O . PHE A 1 87 ? -2.005 5.325 10.206 1.00 74.56 87 PHE A O 1
ATOM 687 N N . ASP A 1 88 ? -0.975 7.051 9.204 1.00 79.69 88 ASP A N 1
ATOM 688 C CA . ASP A 1 88 ? -0.849 7.847 10.424 1.00 79.69 88 ASP A CA 1
ATOM 689 C C . ASP A 1 88 ? -2.227 8.273 10.936 1.00 79.69 88 ASP A C 1
ATOM 691 O O . ASP A 1 88 ? -2.552 8.023 12.097 1.00 79.69 88 ASP A O 1
ATOM 695 N N . SER A 1 89 ? -3.101 8.751 10.044 1.00 81.19 89 SER A N 1
ATOM 696 C CA . SER A 1 89 ? -4.490 9.073 10.385 1.00 81.19 89 SER A CA 1
ATOM 697 C C . SER A 1 89 ? -5.261 7.859 10.918 1.00 81.19 89 SER A C 1
ATOM 699 O O . SER A 1 89 ? -6.039 7.984 11.866 1.00 81.19 89 SER A O 1
ATOM 701 N N . TYR A 1 90 ? -5.053 6.671 10.336 1.00 77.62 90 TYR A N 1
ATOM 702 C CA . TYR A 1 90 ? -5.664 5.433 10.825 1.00 77.62 90 TYR A CA 1
ATOM 703 C C . TYR A 1 90 ? -5.197 5.094 12.245 1.00 77.62 90 TYR A C 1
ATOM 705 O O . TYR A 1 90 ? -6.015 4.776 13.109 1.00 77.62 90 TYR A O 1
ATOM 713 N N . LYS A 1 91 ? -3.886 5.183 12.503 1.00 73.50 91 LYS A N 1
ATOM 714 C CA . LYS A 1 91 ? -3.302 4.903 13.821 1.00 73.50 91 LYS A CA 1
ATOM 715 C C . LYS A 1 91 ? -3.782 5.887 14.883 1.00 73.50 91 LYS A C 1
ATOM 717 O O . LYS A 1 91 ? -4.094 5.452 15.987 1.00 73.50 91 LYS A O 1
ATOM 722 N N . GLU A 1 92 ? -3.832 7.180 14.576 1.00 78.00 92 GLU A N 1
ATOM 723 C CA . GLU A 1 92 ? -4.312 8.206 15.509 1.00 78.00 92 GLU A CA 1
ATOM 724 C C . GLU A 1 92 ? -5.767 7.957 15.901 1.00 78.00 92 GLU A C 1
ATOM 726 O O . GLU A 1 92 ? -6.061 7.779 17.082 1.00 78.00 92 GLU A O 1
ATOM 731 N N . LYS A 1 93 ? -6.656 7.795 14.915 1.00 75.44 93 LYS A N 1
ATOM 732 C CA . LYS A 1 93 ? -8.073 7.499 15.170 1.00 75.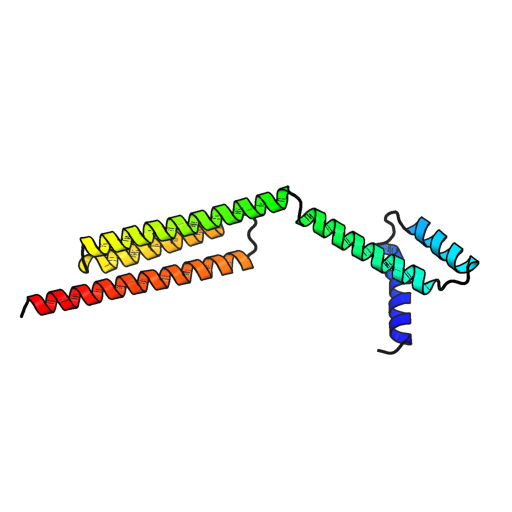44 93 LYS A CA 1
ATOM 733 C C . LYS A 1 93 ? -8.283 6.164 15.885 1.00 75.44 93 LYS A C 1
ATOM 735 O O . LYS A 1 93 ? -9.184 6.035 16.708 1.00 75.44 93 LYS A O 1
ATOM 740 N N . GLY A 1 94 ? -7.445 5.164 15.606 1.00 71.31 94 GLY A N 1
ATOM 741 C CA . GLY A 1 94 ? -7.447 3.897 16.338 1.00 71.31 94 GLY A CA 1
ATOM 742 C C . GLY A 1 94 ? -7.099 4.072 17.821 1.00 71.31 94 GLY A C 1
ATOM 743 O O . GLY A 1 94 ? -7.749 3.472 18.676 1.00 71.31 94 GLY A O 1
ATOM 744 N N . LYS A 1 95 ? -6.120 4.927 18.144 1.00 73.44 95 LYS A N 1
ATOM 745 C CA . LYS A 1 95 ? -5.762 5.257 19.535 1.00 73.44 95 LYS A CA 1
ATOM 746 C C . LYS A 1 95 ? -6.875 6.021 20.245 1.00 73.44 95 LYS A C 1
ATOM 748 O O . LYS A 1 95 ? -7.201 5.672 21.375 1.00 73.44 95 LYS A O 1
ATOM 753 N N . GLU A 1 96 ? -7.467 7.018 19.590 1.00 75.50 96 GLU A N 1
ATOM 754 C CA . GLU A 1 96 ? -8.621 7.757 20.123 1.00 75.50 96 GLU A CA 1
ATOM 755 C C . GLU A 1 96 ? -9.767 6.803 20.472 1.00 75.50 96 GLU A C 1
ATOM 757 O O . GLU A 1 96 ? -10.327 6.857 21.563 1.00 75.50 96 GLU A O 1
ATOM 762 N N . LEU A 1 97 ? -10.053 5.851 19.583 1.00 74.44 97 LEU A N 1
ATOM 763 C CA . LEU A 1 97 ? -11.104 4.864 19.787 1.00 74.44 97 LEU A CA 1
ATOM 764 C C . LEU A 1 97 ? -10.835 3.929 20.975 1.00 74.44 97 LEU A C 1
ATOM 766 O O . LEU A 1 97 ? -11.761 3.590 21.713 1.00 74.44 97 LEU A O 1
ATOM 770 N N . LEU A 1 98 ? -9.578 3.518 21.170 1.00 71.31 98 LEU A N 1
ATOM 771 C CA . LEU A 1 98 ? -9.166 2.723 22.330 1.00 71.31 98 LEU A CA 1
ATOM 772 C C . LEU A 1 98 ? -9.267 3.521 23.636 1.00 71.31 98 LEU A C 1
ATOM 774 O O . LEU A 1 98 ? -9.666 2.964 24.656 1.00 71.31 98 LEU A O 1
ATOM 778 N N . LEU A 1 99 ? -8.935 4.814 23.619 1.00 74.94 99 LEU A N 1
ATOM 779 C CA . LEU A 1 99 ? -9.107 5.692 24.779 1.00 74.94 99 LEU A CA 1
ATOM 780 C C . LEU A 1 99 ? -10.589 5.855 25.131 1.00 74.94 99 LEU A C 1
ATOM 782 O O . LEU A 1 99 ? -10.965 5.634 26.279 1.00 74.94 99 LEU A O 1
ATOM 786 N N . GLU A 1 100 ? -11.446 6.125 24.140 1.00 73.69 100 GLU A N 1
ATOM 787 C CA . GLU A 1 100 ? -12.895 6.202 24.356 1.00 73.69 100 GLU A CA 1
ATOM 788 C C . GLU A 1 100 ? -13.466 4.901 24.937 1.00 73.69 100 GLU A C 1
ATOM 790 O O . GLU A 1 100 ? -14.370 4.942 25.772 1.00 73.69 100 GLU A O 1
ATOM 795 N N . LEU A 1 101 ? -12.962 3.742 24.497 1.00 72.12 101 LEU A N 1
ATOM 796 C CA . LEU A 1 101 ? -13.366 2.445 25.039 1.00 72.12 101 LEU A CA 1
ATOM 797 C C . LEU A 1 101 ? -12.993 2.305 26.515 1.00 72.12 101 LEU A C 1
ATOM 799 O O . LEU A 1 101 ? -13.813 1.827 27.296 1.00 72.12 101 LEU A O 1
ATOM 803 N N . LYS A 1 102 ? -11.795 2.742 26.907 1.00 75.62 102 LYS A N 1
ATOM 804 C CA . LYS A 1 102 ? -11.357 2.717 28.309 1.00 75.62 102 LYS A CA 1
ATOM 805 C C . LYS A 1 102 ? -12.189 3.646 29.188 1.00 75.62 102 LYS A C 1
ATOM 807 O O . LYS A 1 102 ? -12.530 3.281 30.308 1.00 75.62 102 LYS A O 1
ATOM 812 N N . GLU A 1 103 ? -12.568 4.815 28.675 1.00 82.31 103 GLU A N 1
ATOM 813 C CA . GLU A 1 103 ? -13.403 5.779 29.401 1.00 82.31 103 GLU A CA 1
ATOM 814 C C . GLU A 1 103 ? -14.860 5.318 29.544 1.00 82.31 103 GLU A C 1
ATOM 816 O O . GLU A 1 103 ? -15.454 5.434 30.616 1.00 82.31 103 GLU A O 1
ATOM 821 N N . LYS A 1 104 ? -15.451 4.791 28.465 1.00 80.50 104 LYS A N 1
ATOM 822 C CA . LYS A 1 104 ? -16.871 4.389 28.417 1.00 80.50 104 LYS A CA 1
ATOM 823 C C . LYS A 1 104 ? -17.102 2.947 28.882 1.00 80.50 104 LYS A C 1
ATOM 825 O O . LYS A 1 104 ? -18.238 2.558 29.153 1.00 80.50 104 LYS A O 1
ATOM 830 N N . GLY A 1 105 ? -16.033 2.163 28.993 1.00 73.38 105 GLY A N 1
ATOM 831 C CA . GLY A 1 105 ? -16.031 0.778 29.444 1.00 73.38 105 GLY A CA 1
ATOM 832 C C . GLY A 1 105 ? -16.596 -0.222 28.429 1.00 73.38 105 GLY A C 1
ATOM 833 O O . GLY A 1 105 ? -17.008 0.116 27.320 1.00 73.38 105 GLY A O 1
ATOM 834 N N . ALA A 1 106 ? -16.649 -1.493 28.845 1.00 78.31 106 ALA A N 1
ATOM 835 C CA . ALA A 1 106 ? -17.027 -2.642 28.009 1.00 78.31 106 ALA A CA 1
ATOM 836 C C . ALA A 1 106 ? -18.349 -2.511 27.231 1.00 78.31 106 ALA A C 1
ATOM 838 O O . ALA A 1 106 ? -18.491 -3.131 26.177 1.00 78.31 106 ALA A O 1
ATOM 839 N N . ASP A 1 107 ? -19.304 -1.724 27.725 1.00 79.56 107 ASP A N 1
ATOM 840 C CA . ASP A 1 107 ? -20.610 -1.540 27.080 1.00 79.56 107 ASP A CA 1
ATOM 841 C C . ASP A 1 107 ? -20.480 -0.751 25.754 1.00 79.56 107 ASP A C 1
ATOM 843 O O . ASP A 1 107 ? -21.332 -0.850 24.874 1.00 79.56 107 ASP A O 1
ATOM 847 N N . TYR A 1 108 ? -19.362 -0.041 25.560 1.00 79.88 108 TYR A N 1
ATOM 848 C CA . TYR A 1 108 ? -19.008 0.649 24.319 1.00 79.88 108 TYR A CA 1
ATOM 849 C C . TYR A 1 108 ? -18.281 -0.242 23.294 1.00 79.88 108 TYR A C 1
ATOM 851 O O . TYR A 1 108 ? -18.089 0.165 22.148 1.00 79.88 108 TYR A O 1
ATOM 859 N N . GLY A 1 109 ? -17.901 -1.471 23.660 1.00 76.44 109 GLY A N 1
ATOM 860 C CA . GLY A 1 109 ? -17.076 -2.357 22.830 1.00 76.44 109 GLY A CA 1
ATOM 861 C C . GLY A 1 109 ? -17.651 -2.659 21.444 1.00 76.44 109 GLY A C 1
ATOM 862 O O . GLY A 1 109 ? -16.921 -2.648 20.454 1.00 76.44 109 GLY A O 1
ATOM 863 N N . GLU A 1 110 ? -18.966 -2.872 21.342 1.00 80.06 110 GLU A N 1
ATOM 864 C CA . GLU A 1 110 ? -19.617 -3.122 20.048 1.00 80.06 110 GLU A CA 1
ATOM 865 C C . GLU A 1 110 ? -19.584 -1.878 19.145 1.00 80.06 110 GLU A C 1
ATOM 867 O O . GLU A 1 110 ? -19.337 -1.978 17.940 1.00 80.06 110 GLU A O 1
ATOM 872 N N . ILE A 1 111 ? -19.784 -0.693 19.731 1.00 83.31 111 ILE A N 1
ATOM 873 C CA . ILE A 1 111 ? -19.727 0.586 19.015 1.00 83.31 111 ILE A CA 1
ATOM 874 C C . ILE A 1 111 ? -18.295 0.850 18.549 1.00 83.31 111 ILE A C 1
ATOM 876 O O . ILE A 1 111 ? -18.087 1.210 17.390 1.00 83.31 111 ILE A O 1
ATOM 880 N N . ALA A 1 112 ? -17.309 0.608 19.416 1.00 75.12 112 ALA A N 1
ATOM 881 C CA . ALA A 1 112 ? -15.900 0.710 19.063 1.00 75.12 112 ALA A CA 1
ATOM 882 C C . ALA A 1 112 ? -15.545 -0.237 17.904 1.00 75.12 112 ALA A C 1
ATOM 884 O O . ALA A 1 112 ? -14.968 0.190 16.908 1.00 75.12 112 ALA A O 1
ATOM 885 N N . GLY A 1 113 ? -15.985 -1.498 17.949 1.00 73.62 113 GLY A N 1
ATOM 886 C CA . GLY A 1 113 ? -15.775 -2.449 16.855 1.00 73.62 113 GLY A CA 1
ATOM 887 C C . GLY A 1 113 ? -16.374 -1.995 15.515 1.00 73.62 113 GLY A C 1
ATOM 888 O O . GLY A 1 113 ? -15.727 -2.135 14.474 1.00 73.62 113 GLY A O 1
ATOM 889 N N . LYS A 1 114 ? -17.584 -1.413 15.522 1.00 83.81 114 LYS A N 1
ATOM 890 C CA . LYS A 1 114 ? -18.221 -0.859 14.311 1.00 83.81 114 LYS A CA 1
ATOM 891 C C . LYS A 1 114 ? -17.445 0.337 13.758 1.00 83.81 114 LYS A C 1
ATOM 893 O O . LYS A 1 114 ? -17.085 0.318 12.582 1.00 83.81 114 LYS A O 1
ATOM 898 N N . LYS A 1 115 ? -17.103 1.309 14.609 1.00 81.56 115 LYS A N 1
ATOM 899 C CA . LYS A 1 115 ? -16.312 2.490 14.222 1.00 81.56 115 LYS A CA 1
ATOM 900 C C . LYS A 1 115 ? -14.948 2.111 13.647 1.00 81.56 115 LYS A C 1
ATOM 902 O O . LYS A 1 115 ? -14.526 2.682 12.645 1.00 81.56 115 LYS A O 1
ATOM 907 N N . LEU A 1 116 ? -14.276 1.115 14.231 1.00 79.88 116 LEU A N 1
ATOM 908 C CA . LEU A 1 116 ? -13.000 0.615 13.717 1.00 79.88 116 LEU A CA 1
ATOM 909 C C . LEU A 1 116 ? -13.152 0.019 12.308 1.00 79.88 116 LEU A C 1
ATOM 911 O O . LEU A 1 116 ? -12.312 0.251 11.442 1.00 79.88 116 LEU A O 1
ATOM 915 N N . LYS A 1 117 ? -14.232 -0.732 12.061 1.00 80.50 117 LYS A N 1
ATOM 916 C CA . LYS A 1 117 ? -14.516 -1.323 10.744 1.00 80.50 117 LYS A CA 1
ATOM 917 C C . LYS A 1 117 ? -14.846 -0.260 9.693 1.00 80.50 117 LYS A C 1
ATOM 919 O O . LYS A 1 117 ? -14.371 -0.355 8.565 1.00 80.50 117 LYS A O 1
ATOM 924 N N . GLU A 1 118 ? -15.633 0.748 10.053 1.00 87.12 118 GLU A N 1
ATOM 925 C CA . GLU A 1 118 ? -15.931 1.889 9.178 1.00 87.12 118 GLU A CA 1
ATOM 926 C C . GLU A 1 118 ? -14.661 2.671 8.831 1.00 87.12 118 GLU A C 1
ATOM 928 O O . GLU A 1 118 ? -14.420 2.969 7.661 1.00 87.12 118 GLU A O 1
ATOM 933 N N . LEU A 1 119 ? -13.807 2.922 9.829 1.00 82.31 119 LEU A N 1
ATOM 934 C CA . LEU A 1 119 ? -12.507 3.557 9.639 1.00 82.31 119 LEU A CA 1
ATOM 935 C C . LEU A 1 119 ? -11.621 2.745 8.684 1.00 82.31 119 LEU A C 1
ATOM 937 O O . LEU A 1 119 ? -11.035 3.315 7.767 1.00 82.31 119 LEU A O 1
ATOM 941 N N . TYR A 1 120 ? -11.550 1.423 8.864 1.00 83.81 120 TYR A N 1
ATOM 942 C CA . TYR A 1 120 ? -10.801 0.536 7.974 1.00 83.81 120 TYR A CA 1
ATOM 943 C C . TYR A 1 120 ? -11.304 0.626 6.530 1.00 83.81 120 TYR A C 1
ATOM 945 O O . TYR A 1 120 ? -10.512 0.889 5.629 1.00 83.81 120 TYR A O 1
ATOM 953 N N . ASN A 1 121 ? -12.615 0.491 6.311 1.00 88.00 121 ASN A N 1
ATOM 954 C CA . ASN A 1 121 ? -13.204 0.567 4.972 1.00 88.00 121 ASN A CA 1
ATOM 955 C C . ASN A 1 121 ? -12.945 1.927 4.308 1.00 88.00 121 ASN A C 1
ATOM 957 O O . ASN A 1 121 ? -12.594 1.979 3.132 1.00 88.00 121 ASN A O 1
ATOM 961 N N . SER A 1 122 ? -13.066 3.020 5.068 1.00 90.12 122 SER A N 1
ATOM 962 C CA . SER A 1 122 ? -12.743 4.363 4.579 1.00 90.12 122 SER A CA 1
ATOM 963 C C . SER A 1 122 ? -11.278 4.469 4.154 1.00 90.12 122 SER A C 1
ATOM 965 O O . SER A 1 122 ? -11.001 5.036 3.104 1.00 90.12 122 SER A O 1
ATOM 967 N N . LYS A 1 123 ? -10.338 3.895 4.914 1.00 87.31 123 LYS A N 1
ATOM 968 C CA . LYS A 1 123 ? -8.911 3.954 4.563 1.00 87.31 123 LYS A CA 1
ATOM 969 C C . LYS A 1 123 ? -8.519 3.024 3.424 1.00 87.31 123 LYS A C 1
ATOM 971 O O . LYS A 1 123 ? -7.633 3.374 2.653 1.00 87.31 123 LYS A O 1
ATOM 976 N N . VAL A 1 124 ? -9.200 1.892 3.265 1.00 88.44 124 VAL A N 1
ATOM 977 C CA . VAL A 1 124 ? -9.068 1.057 2.064 1.00 88.44 124 VAL A CA 1
ATOM 978 C C . VAL A 1 124 ? -9.505 1.835 0.825 1.00 88.44 124 VAL A C 1
ATOM 980 O O . VAL A 1 124 ? -8.774 1.844 -0.160 1.00 88.44 124 VAL A O 1
ATOM 983 N N . PHE A 1 125 ? -10.639 2.537 0.893 1.00 90.81 125 PHE A N 1
ATOM 984 C CA . PHE A 1 125 ? -11.102 3.388 -0.201 1.00 90.81 125 PHE A CA 1
ATOM 985 C C . PHE A 1 125 ? -10.116 4.529 -0.500 1.00 90.81 125 PHE A C 1
ATOM 987 O O . PHE A 1 125 ? -9.800 4.772 -1.662 1.00 90.81 125 PHE A O 1
ATOM 994 N N . ASP A 1 126 ? -9.571 5.195 0.524 1.00 87.56 126 ASP A N 1
ATOM 995 C CA . ASP A 1 126 ? -8.543 6.231 0.338 1.00 87.56 126 ASP A CA 1
ATOM 996 C C . ASP A 1 126 ? -7.306 5.666 -0.400 1.00 87.56 126 ASP A C 1
ATOM 998 O O . ASP A 1 126 ? -6.823 6.286 -1.344 1.00 87.56 126 ASP A O 1
ATOM 1002 N N . LEU A 1 127 ? -6.835 4.461 -0.039 1.00 86.94 127 LEU A N 1
ATOM 1003 C CA . LEU A 1 127 ? -5.711 3.791 -0.715 1.00 86.94 127 LEU A CA 1
ATOM 1004 C C . LEU A 1 127 ? -6.015 3.441 -2.180 1.00 86.94 127 LEU A C 1
ATOM 1006 O O . LEU A 1 127 ? -5.142 3.576 -3.034 1.00 86.94 127 LEU A O 1
ATOM 1010 N N . GLU A 1 128 ? -7.235 2.991 -2.480 1.00 89.00 128 GLU A N 1
ATOM 1011 C CA . GLU A 1 128 ? -7.666 2.659 -3.847 1.00 89.00 128 GLU A CA 1
ATOM 1012 C C . GLU A 1 128 ? -7.718 3.880 -4.771 1.00 89.00 128 GLU A C 1
ATOM 1014 O O . GLU A 1 128 ? -7.592 3.737 -5.987 1.00 89.00 128 GLU A O 1
ATOM 1019 N N . ASN A 1 129 ? -7.868 5.078 -4.203 1.00 88.94 129 ASN A N 1
ATOM 1020 C CA . ASN A 1 129 ? -7.920 6.324 -4.958 1.00 88.94 129 ASN A CA 1
ATOM 1021 C C . ASN A 1 129 ? -6.544 6.957 -5.213 1.00 88.94 129 ASN A C 1
ATOM 1023 O O . ASN A 1 129 ? -6.471 7.931 -5.970 1.00 88.94 129 ASN A O 1
ATOM 1027 N N . ILE A 1 130 ? -5.456 6.409 -4.653 1.00 83.12 130 ILE A N 1
ATOM 1028 C CA . ILE A 1 130 ? -4.109 6.901 -4.956 1.00 83.12 130 ILE A CA 1
ATOM 1029 C C . ILE A 1 130 ? -3.764 6.531 -6.402 1.00 83.12 130 ILE A C 1
ATOM 1031 O O . ILE A 1 130 ? -3.533 5.371 -6.756 1.00 83.12 130 ILE A O 1
ATOM 1035 N N . LYS A 1 131 ? -3.726 7.543 -7.270 1.00 79.56 131 LYS A N 1
ATOM 1036 C CA . LYS A 1 131 ? -3.408 7.366 -8.690 1.00 79.56 131 LYS A CA 1
ATOM 1037 C C . LYS A 1 131 ? -1.943 6.975 -8.855 1.00 79.56 131 LYS A C 1
ATOM 1039 O O . LYS A 1 131 ? -1.076 7.554 -8.223 1.00 79.56 131 LYS A O 1
ATOM 1044 N N . GLY A 1 132 ? -1.659 6.041 -9.762 1.00 74.06 132 GLY A N 1
ATOM 1045 C CA . GLY A 1 132 ? -0.282 5.694 -10.138 1.00 74.06 132 GLY A CA 1
ATOM 1046 C C . GLY A 1 132 ? 0.385 4.616 -9.277 1.00 74.06 132 GLY A C 1
ATOM 1047 O O . GLY A 1 132 ? 1.501 4.207 -9.593 1.00 74.06 132 GLY A O 1
ATOM 1048 N N . ILE A 1 133 ? -0.293 4.089 -8.251 1.00 79.38 133 ILE A N 1
ATOM 1049 C CA . ILE A 1 133 ? 0.175 2.905 -7.521 1.00 79.38 133 ILE A CA 1
ATOM 1050 C C . ILE A 1 133 ? -0.130 1.639 -8.334 1.00 79.38 133 ILE A C 1
ATOM 1052 O O . ILE A 1 133 ? -1.226 1.455 -8.862 1.00 79.38 133 ILE A O 1
ATOM 1056 N N . SER A 1 134 ? 0.851 0.737 -8.433 1.00 82.12 134 SER A N 1
ATOM 1057 C CA . SER A 1 134 ? 0.645 -0.574 -9.061 1.00 82.12 134 SER A CA 1
ATOM 1058 C C . SER A 1 134 ? -0.306 -1.447 -8.235 1.00 82.12 134 SER A C 1
ATOM 1060 O O . SER A 1 134 ? -0.278 -1.406 -7.006 1.00 82.12 134 SER A O 1
ATOM 1062 N N . SER A 1 135 ? -1.078 -2.325 -8.880 1.00 84.31 135 SER A N 1
ATOM 1063 C CA . SER A 1 135 ? -2.000 -3.228 -8.172 1.00 84.31 135 SER A CA 1
ATOM 1064 C C . SER A 1 135 ? -1.303 -4.059 -7.090 1.00 84.31 135 SER A C 1
ATOM 1066 O O . SER A 1 135 ? -1.851 -4.246 -6.012 1.00 84.31 135 SER A O 1
ATOM 1068 N N . LYS A 1 136 ? -0.061 -4.498 -7.332 1.00 83.81 136 LYS A N 1
ATOM 1069 C CA . LYS A 1 136 ? 0.724 -5.247 -6.342 1.00 83.81 136 LYS A CA 1
ATOM 1070 C C . LYS A 1 136 ? 1.044 -4.406 -5.102 1.00 83.81 136 LYS A C 1
ATOM 1072 O O . LYS A 1 136 ? 0.862 -4.876 -3.986 1.00 83.81 136 LYS A O 1
ATOM 1077 N N . ALA A 1 137 ? 1.501 -3.169 -5.293 1.00 79.75 137 ALA A N 1
ATOM 1078 C CA . ALA A 1 137 ? 1.808 -2.272 -4.182 1.00 79.75 137 ALA A CA 1
ATOM 1079 C C . ALA A 1 137 ? 0.541 -1.889 -3.398 1.00 79.75 137 ALA A C 1
ATOM 1081 O O . ALA A 1 137 ? 0.579 -1.812 -2.173 1.00 79.75 137 ALA A O 1
ATOM 1082 N N . LEU A 1 138 ? -0.593 -1.719 -4.086 1.00 84.88 138 LEU A N 1
ATOM 1083 C CA . LEU A 1 138 ? -1.888 -1.492 -3.447 1.00 84.88 138 LEU A CA 1
ATOM 1084 C C . LEU A 1 138 ? -2.298 -2.674 -2.557 1.00 84.88 138 LEU A C 1
ATOM 1086 O O . LEU A 1 138 ? -2.696 -2.463 -1.414 1.00 84.88 138 LEU A O 1
ATOM 1090 N N . GLU A 1 139 ? -2.156 -3.909 -3.044 1.00 88.38 139 GLU A N 1
ATOM 1091 C CA . GLU A 1 139 ? -2.427 -5.113 -2.247 1.00 88.38 139 GLU A CA 1
ATOM 1092 C C . GLU A 1 139 ? -1.501 -5.220 -1.025 1.00 88.38 139 GLU A C 1
ATOM 1094 O O . GLU A 1 139 ? -1.960 -5.509 0.078 1.00 88.38 139 GLU A O 1
ATOM 1099 N N . GLU A 1 140 ? -0.212 -4.897 -1.168 1.00 86.81 140 GLU A N 1
ATOM 1100 C CA . GLU A 1 140 ? 0.723 -4.863 -0.036 1.00 86.81 140 GLU A CA 1
ATOM 1101 C C . GLU A 1 140 ? 0.343 -3.801 1.014 1.00 86.81 140 GLU A C 1
ATOM 1103 O O . GLU A 1 140 ? 0.483 -4.035 2.219 1.00 86.81 140 GLU A O 1
ATOM 1108 N N . LEU A 1 141 ? -0.152 -2.633 0.588 1.00 86.62 141 LEU A N 1
ATOM 1109 C CA . LEU A 1 141 ? -0.649 -1.593 1.495 1.00 86.62 141 LEU A CA 1
ATOM 1110 C C . LEU A 1 141 ? -1.941 -2.035 2.195 1.00 86.62 141 LEU A C 1
ATOM 1112 O O . LEU A 1 141 ? -2.064 -1.866 3.409 1.00 86.62 141 LEU A O 1
ATOM 1116 N N . LYS A 1 142 ? -2.875 -2.660 1.471 1.00 88.25 142 LYS A N 1
ATOM 1117 C CA . LYS A 1 142 ? -4.105 -3.220 2.049 1.00 88.25 142 LYS A CA 1
ATOM 1118 C C . LYS A 1 142 ? -3.813 -4.322 3.067 1.00 88.25 142 LYS A C 1
ATOM 1120 O O . LYS A 1 142 ? -4.433 -4.326 4.129 1.00 88.25 142 LYS A O 1
ATOM 1125 N N . ASP A 1 143 ? -2.850 -5.203 2.795 1.00 88.75 143 ASP A N 1
ATOM 1126 C CA . ASP A 1 143 ? -2.435 -6.252 3.734 1.00 88.75 143 ASP A CA 1
ATOM 1127 C C . ASP A 1 143 ? -1.780 -5.666 4.995 1.00 88.75 143 ASP A C 1
ATOM 1129 O O . ASP A 1 143 ? -2.065 -6.078 6.118 1.00 88.75 143 ASP A O 1
ATOM 1133 N N . LYS A 1 144 ? -0.950 -4.626 4.854 1.00 85.62 144 LYS A N 1
ATOM 1134 C CA . LYS A 1 144 ? -0.414 -3.910 6.023 1.00 85.62 144 LYS A CA 1
ATOM 1135 C C . LYS A 1 144 ? -1.528 -3.281 6.857 1.00 85.62 144 LYS A C 1
ATOM 1137 O O . LYS A 1 144 ? -1.511 -3.402 8.081 1.00 85.62 144 LYS A O 1
ATOM 1142 N N . LEU A 1 145 ? -2.497 -2.629 6.214 1.00 80.75 145 LEU A N 1
ATOM 1143 C CA . LEU A 1 145 ? -3.623 -2.000 6.901 1.00 80.75 145 LEU A CA 1
ATOM 1144 C C . LEU A 1 145 ? -4.514 -3.042 7.597 1.00 80.75 145 LEU A C 1
ATOM 1146 O O . LEU A 1 145 ? -4.920 -2.832 8.740 1.00 80.75 145 LEU A O 1
ATOM 1150 N N . SER A 1 146 ? -4.772 -4.18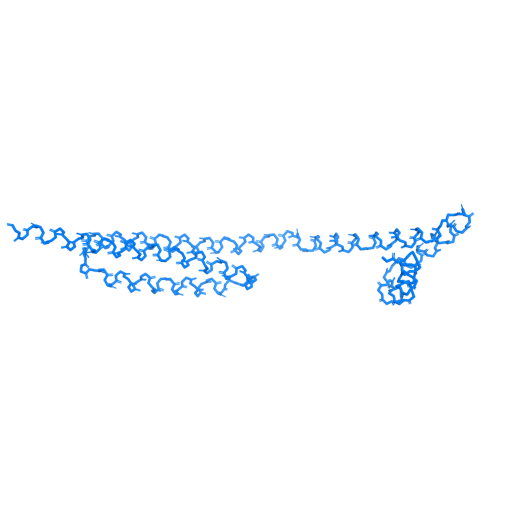2 6.948 1.00 83.75 146 SER A N 1
ATOM 1151 C CA . SER A 1 146 ? -5.578 -5.272 7.510 1.00 83.75 146 SER A CA 1
ATOM 1152 C C . SER A 1 146 ? -4.941 -5.846 8.780 1.00 83.75 146 SER A C 1
ATOM 1154 O O . SER A 1 146 ? -5.631 -6.042 9.779 1.00 83.75 146 SER A O 1
ATOM 1156 N N . ARG A 1 147 ? -3.614 -6.027 8.802 1.00 80.69 147 ARG A N 1
ATOM 1157 C CA . ARG A 1 147 ? -2.884 -6.489 9.995 1.00 80.69 147 ARG A CA 1
ATOM 1158 C C . ARG A 1 147 ? -3.054 -5.538 11.177 1.00 80.69 147 ARG A C 1
ATOM 1160 O O . ARG A 1 147 ? -3.307 -6.002 12.287 1.00 80.69 147 ARG A O 1
ATOM 1167 N N . ILE A 1 148 ? -2.955 -4.224 10.948 1.00 80.94 148 ILE A N 1
ATOM 1168 C CA . ILE A 1 148 ? -3.172 -3.221 12.006 1.00 80.94 148 ILE A CA 1
ATOM 1169 C C . ILE A 1 148 ? -4.627 -3.276 12.482 1.00 80.94 148 ILE A C 1
ATOM 1171 O O . ILE A 1 148 ? -4.875 -3.294 13.683 1.00 80.94 148 ILE A O 1
ATOM 1175 N N . PHE A 1 149 ? -5.589 -3.372 11.561 1.00 80.25 149 PHE A N 1
ATOM 1176 C CA . PHE A 1 149 ? -7.003 -3.530 11.899 1.00 80.25 149 PHE A CA 1
ATOM 1177 C C . PHE A 1 149 ? -7.264 -4.737 12.807 1.00 80.25 149 PHE A C 1
ATOM 1179 O O . PHE A 1 149 ? -7.880 -4.580 13.862 1.00 80.25 149 PHE A O 1
ATOM 1186 N N . TYR A 1 150 ? -6.779 -5.926 12.442 1.00 78.12 150 TYR A N 1
ATOM 1187 C CA . TYR A 1 150 ? -6.983 -7.131 13.249 1.00 78.12 150 TYR A CA 1
ATOM 1188 C C . TYR A 1 150 ? -6.290 -7.051 14.608 1.00 78.12 150 TYR A C 1
ATOM 1190 O O . TYR A 1 150 ? -6.856 -7.508 15.602 1.00 78.12 150 TYR A O 1
ATOM 1198 N N . PHE A 1 151 ? -5.108 -6.436 14.667 1.00 75.62 151 PHE A N 1
ATOM 1199 C CA . PHE A 1 151 ? -4.417 -6.186 15.925 1.00 75.62 151 PHE A CA 1
ATOM 1200 C C . PHE A 1 151 ? -5.255 -5.293 16.852 1.00 75.62 151 PHE A C 1
ATOM 1202 O O . PHE A 1 151 ? -5.602 -5.715 17.953 1.00 75.62 151 PHE A O 1
ATOM 1209 N N . THR A 1 152 ? -5.675 -4.113 16.384 1.00 73.00 152 THR A N 1
ATOM 1210 C CA . THR A 1 152 ? -6.488 -3.174 17.178 1.00 73.00 152 THR A CA 1
ATOM 1211 C C . THR A 1 152 ? -7.840 -3.773 17.564 1.00 73.00 152 THR A C 1
ATOM 1213 O O . THR A 1 152 ? -8.314 -3.578 18.681 1.00 73.00 152 THR A O 1
ATOM 1216 N N . LYS A 1 153 ? -8.461 -4.556 16.675 1.00 76.12 153 LYS A N 1
ATOM 1217 C CA . LYS A 1 153 ? -9.705 -5.269 16.982 1.00 76.12 153 LYS A CA 1
ATOM 1218 C C . LYS A 1 153 ? -9.514 -6.264 18.131 1.00 76.12 153 LYS A C 1
ATOM 1220 O O . LYS A 1 153 ? -10.349 -6.312 19.030 1.00 76.12 153 LYS A O 1
ATOM 1225 N N . SER A 1 154 ? -8.416 -7.020 18.126 1.00 75.50 154 SER A N 1
ATOM 1226 C CA . SER A 1 154 ? -8.091 -7.942 19.218 1.00 75.50 154 SER A CA 1
ATOM 1227 C C . SER A 1 154 ? -7.855 -7.207 20.541 1.00 75.50 154 SER A C 1
ATOM 1229 O O . SER A 1 154 ? -8.258 -7.708 21.588 1.00 75.50 154 SER A O 1
ATOM 1231 N N . GLU A 1 155 ? -7.255 -6.013 20.518 1.00 74.69 155 GLU A N 1
ATOM 1232 C CA . GLU A 1 155 ? -7.103 -5.189 21.726 1.00 74.69 155 GLU A CA 1
ATOM 1233 C C . GLU A 1 155 ? -8.454 -4.737 22.295 1.00 74.69 155 GLU A C 1
ATOM 1235 O O . GLU A 1 155 ? -8.679 -4.877 23.495 1.00 74.69 155 GLU A O 1
ATOM 1240 N N . ILE A 1 156 ? -9.384 -4.288 21.443 1.00 73.31 156 ILE A N 1
ATOM 1241 C CA . ILE A 1 156 ? -10.761 -3.956 21.855 1.00 73.31 156 ILE A CA 1
ATOM 1242 C C . ILE A 1 156 ? -11.440 -5.167 22.509 1.00 73.31 156 ILE A C 1
ATOM 1244 O O . ILE A 1 156 ? -12.042 -5.043 23.573 1.00 73.31 156 ILE A O 1
ATOM 1248 N N . GLU A 1 157 ? -11.352 -6.342 21.882 1.00 82.00 157 GLU A N 1
ATOM 1249 C CA . GLU A 1 157 ? -11.968 -7.570 22.399 1.00 82.00 157 GLU A CA 1
ATOM 1250 C C . GLU A 1 157 ? -11.395 -7.968 23.769 1.00 82.00 157 GLU A C 1
ATOM 1252 O O . GLU A 1 157 ? -12.157 -8.344 24.663 1.00 82.00 157 GLU A O 1
ATOM 1257 N N . LYS A 1 158 ? -10.076 -7.834 23.962 1.00 79.88 158 LYS A N 1
ATOM 1258 C CA . LYS A 1 158 ? -9.413 -8.091 25.251 1.00 79.88 158 LYS A CA 1
ATOM 1259 C C . LYS A 1 158 ? -9.873 -7.125 26.339 1.00 79.88 158 LYS A C 1
ATOM 1261 O O . LYS A 1 158 ? -10.280 -7.582 27.403 1.00 79.88 158 LYS A O 1
ATOM 1266 N N . GLU A 1 159 ? -9.878 -5.823 26.058 1.00 76.56 159 GLU A N 1
ATOM 1267 C CA . GLU A 1 159 ? -10.290 -4.783 27.013 1.00 76.56 159 GLU A CA 1
ATOM 1268 C C . GLU A 1 159 ? -11.744 -4.989 27.479 1.00 76.56 159 GLU A C 1
ATOM 1270 O O . GLU A 1 159 ? -12.066 -4.891 28.667 1.00 76.56 159 GLU A O 1
ATOM 1275 N N . VAL A 1 160 ? -12.636 -5.349 26.548 1.00 79.44 160 VAL A N 1
ATOM 1276 C CA . VAL A 1 160 ? -14.038 -5.673 26.849 1.00 79.44 160 VAL A CA 1
ATOM 1277 C C . VAL A 1 160 ? -14.146 -6.897 27.763 1.00 79.44 160 VAL A C 1
ATOM 1279 O O . VAL A 1 160 ? -14.966 -6.906 28.686 1.00 79.44 160 VAL A O 1
ATOM 1282 N N . GLU A 1 161 ? -13.351 -7.937 27.515 1.00 84.38 161 GLU A N 1
ATOM 1283 C CA . GLU A 1 161 ? -13.362 -9.172 28.302 1.00 84.38 161 GLU A CA 1
ATOM 1284 C C . GLU A 1 161 ? -12.798 -8.962 29.719 1.00 84.38 161 GLU A C 1
ATOM 1286 O O . GLU A 1 161 ? -13.379 -9.438 30.699 1.00 84.38 161 GLU A O 1
ATOM 1291 N N . GLU A 1 162 ? -11.708 -8.207 29.850 1.00 81.62 162 GLU A N 1
ATOM 1292 C CA . GLU A 1 162 ? -11.098 -7.842 31.136 1.00 81.62 162 GLU A CA 1
ATOM 1293 C C . GLU A 1 162 ? -12.056 -7.000 31.989 1.00 81.62 162 GLU A C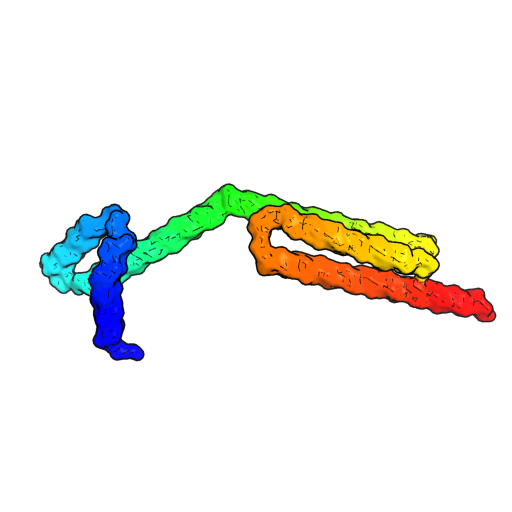 1
ATOM 1295 O O . GLU A 1 162 ? -12.375 -7.368 33.125 1.00 81.62 162 GLU A O 1
ATOM 1300 N N . SER A 1 163 ? -12.654 -5.965 31.396 1.00 75.50 163 SER A N 1
ATOM 1301 C CA . SER A 1 163 ? -13.661 -5.114 32.043 1.00 75.50 163 SER A CA 1
ATOM 1302 C C . SER A 1 163 ? -14.882 -5.899 32.558 1.00 75.50 163 SER A C 1
ATOM 1304 O O . SER A 1 163 ? -15.451 -5.592 33.614 1.00 75.50 163 SER A O 1
ATOM 1306 N N . LYS A 1 164 ? -15.315 -6.946 31.839 1.00 77.81 164 LYS A N 1
ATOM 1307 C CA . LYS A 1 164 ? -16.420 -7.824 32.273 1.00 77.81 164 LYS A CA 1
ATOM 1308 C C . LYS A 1 164 ? -16.037 -8.692 33.475 1.00 77.81 164 LYS A C 1
ATOM 1310 O O . LYS A 1 164 ? -16.877 -8.912 34.355 1.00 77.81 164 LYS A O 1
ATOM 1315 N N . LYS A 1 165 ? -14.795 -9.186 33.530 1.00 75.56 165 LYS A N 1
ATOM 1316 C CA . LYS A 1 165 ? -14.285 -9.992 34.654 1.00 75.56 165 LYS A CA 1
ATOM 1317 C C . LYS A 1 165 ? -14.171 -9.161 35.932 1.00 75.56 165 LYS A C 1
ATOM 1319 O O . LYS A 1 165 ? -14.609 -9.623 36.988 1.00 75.56 165 LYS A O 1
ATOM 1324 N N . GLU A 1 166 ? -13.706 -7.918 35.837 1.00 66.75 166 GLU A N 1
ATOM 1325 C CA . GLU A 1 166 ? -13.629 -7.002 36.983 1.00 66.75 166 GLU A CA 1
ATOM 1326 C C . GLU A 1 166 ? -15.010 -6.644 37.558 1.00 66.75 166 GLU A C 1
ATOM 1328 O O . GLU A 1 166 ? -15.206 -6.681 38.778 1.00 66.75 166 GLU A O 1
ATOM 1333 N N . LYS A 1 167 ? -16.013 -6.386 36.700 1.00 62.22 167 LYS A N 1
ATOM 1334 C CA . LYS A 1 167 ? -17.407 -6.159 37.139 1.00 62.22 167 LYS A CA 1
ATOM 1335 C C . LYS A 1 167 ? -17.998 -7.373 37.880 1.00 62.22 167 LYS A C 1
ATOM 1337 O O . LYS A 1 167 ? -18.811 -7.186 38.785 1.00 62.22 167 LYS A O 1
ATOM 1342 N N . LYS A 1 168 ? -17.615 -8.610 37.526 1.00 62.41 168 LYS A N 1
ATOM 1343 C CA . LYS A 1 168 ? -18.044 -9.836 38.236 1.00 62.41 168 LYS A CA 1
ATOM 1344 C C . LYS A 1 168 ? -17.375 -9.990 39.602 1.00 62.41 168 LYS A C 1
ATOM 1346 O O . LYS A 1 168 ? -18.035 -10.446 40.531 1.00 62.41 168 LYS A O 1
ATOM 1351 N N . HIS A 1 169 ? -16.105 -9.608 39.732 1.00 57.81 169 HIS A N 1
ATOM 1352 C CA . HIS A 1 169 ? -15.374 -9.705 40.998 1.00 57.81 169 HIS A CA 1
ATOM 1353 C C . HIS A 1 169 ? -15.826 -8.672 42.039 1.00 57.81 169 HIS A C 1
ATOM 1355 O O . HIS A 1 169 ? -15.877 -9.009 43.212 1.00 57.81 169 HIS A O 1
ATOM 1361 N N . LYS A 1 170 ? -16.229 -7.460 41.625 1.00 58.41 170 LYS A N 1
ATOM 1362 C CA . LYS A 1 170 ? -16.769 -6.423 42.533 1.00 58.41 170 LYS A CA 1
ATOM 1363 C C . LYS A 1 170 ? -18.194 -6.687 43.048 1.00 58.41 170 LYS A C 1
ATOM 1365 O O . LYS A 1 170 ? -18.667 -5.951 43.905 1.00 58.41 170 LYS A O 1
ATOM 1370 N N . LYS A 1 171 ? -18.905 -7.678 42.496 1.00 53.22 171 LYS A N 1
ATOM 1371 C CA . LYS A 1 171 ? -20.269 -8.065 42.914 1.00 53.22 171 LYS A CA 1
ATOM 1372 C C . LYS A 1 171 ? -20.306 -9.253 43.893 1.00 53.22 171 LYS A C 1
ATOM 1374 O O . LYS A 1 171 ? -21.402 -9.668 44.262 1.00 53.22 171 LYS A O 1
ATOM 1379 N N . LYS A 1 172 ? -19.151 -9.814 44.263 1.00 44.91 172 LYS A N 1
ATOM 1380 C CA . LYS A 1 172 ? -18.993 -10.819 45.325 1.00 44.91 172 LYS A CA 1
ATOM 1381 C C . LYS A 1 172 ? -18.436 -10.156 46.575 1.00 44.91 172 LYS A C 1
ATOM 1383 O O . LYS A 1 172 ? -18.796 -10.644 47.663 1.00 44.91 172 LYS A O 1
#

Radius of gyration: 31.69 Å; chains: 1; bounding box: 63×40×89 Å

pLDDT: mean 71.56, std 13.38, range [38.88, 90.81]